Protein AF-A0A2V2RGH1-F1 (afdb_monomer)

Sequence (145 aa):
MYQTTIPRFCDSLSDQDFLEAFESATIPNGEFKHKDHIRVAYLYLKRDGFKEGTKRIIEGIQNFARSKNLPNLYHQTITLFWIQMVHQSISKRQVEPYEAFLECNPALQRKETIYEFYSPELLKSEEARTKWIKPDLRNYFSVIL

Radius of gyration: 15.52 Å; Cα contacts (8 Å, |Δi|>4): 135; chains: 1; bounding box: 41×41×35 Å

Solvent-accessible surface area (backbone atoms only — not comparable to full-atom values): 8614 Å² total; per-residue (Å²): 134,84,79,80,74,75,76,53,76,70,78,74,41,54,75,66,59,41,49,51,28,46,72,69,50,64,60,56,90,86,64,79,43,71,69,51,57,50,50,52,43,49,53,34,35,69,75,54,32,68,73,56,14,50,52,52,50,53,54,39,51,50,50,36,23,47,76,69,77,38,60,84,73,54,38,40,24,64,53,52,50,52,46,49,54,45,50,52,49,46,73,75,50,83,58,75,56,71,67,54,35,46,68,78,35,61,67,76,71,41,80,66,52,56,60,66,24,32,47,72,70,56,66,69,31,72,61,25,32,74,34,82,58,81,56,78,68,33,88,73,82,79,84,88,125

Secondary structure (DSSP, 8-state):
-----PPPGGGGS-HHHHHHHHHTT-SPTTT--HHHHHHHHHHHHHHHHHHHHHHHHHHHHHHHHHHTT-GGG--HHHHHHHHHHHHHHHHH----SHHHHHHH-GGGT-GGGGGGTS-HHHHTSHHHHHS----SSSPPP----

pLDDT: mean 90.75, std 12.47, range [42.31, 98.56]

Foldseek 3Di:
DDPPPDDQPLRPDDLVVNVVCLQVLVRDPPSCDLLSLLSLLLVLCVPPNLPRSLVCSLVSVCVNCVVVVRNLVAFAQLSVVSSVLSNVLCVVDPDDDPVRSCVVPVCSVDSCNVVCFADPVVSPDPCRRVHHDGTDNDHDPDDPD

Mean predicted aligned error: 4.81 Å

Structure (mmCIF, N/CA/C/O backbone):
data_AF-A0A2V2RGH1-F1
#
_entry.id   AF-A0A2V2RGH1-F1
#
loop_
_atom_site.group_PDB
_atom_site.id
_atom_site.type_symbol
_atom_site.label_atom_id
_atom_site.label_alt_id
_atom_site.label_comp_id
_atom_site.label_asym_id
_atom_site.label_entity_id
_atom_site.label_seq_id
_atom_site.pdbx_PDB_ins_code
_a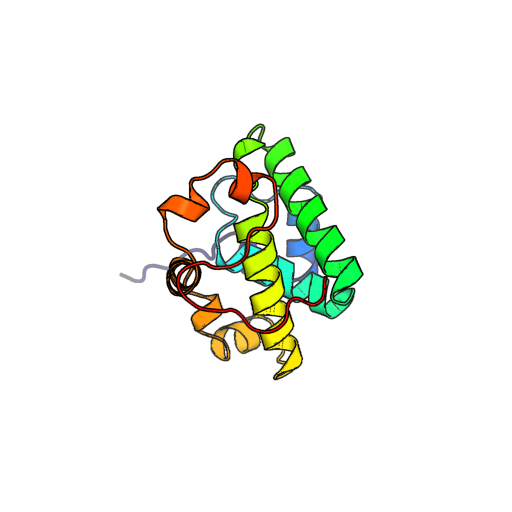tom_site.Cartn_x
_atom_site.Cartn_y
_atom_site.Cartn_z
_atom_site.occupancy
_atom_site.B_iso_or_equiv
_atom_site.auth_seq_id
_atom_site.auth_comp_id
_atom_site.auth_asym_id
_atom_site.auth_atom_id
_atom_site.pdbx_PDB_model_num
ATOM 1 N N . MET A 1 1 ? 21.251 27.124 -14.559 1.00 44.31 1 MET A N 1
ATOM 2 C CA . MET A 1 1 ? 21.759 26.377 -13.391 1.00 44.31 1 MET A CA 1
ATOM 3 C C . MET A 1 1 ? 20.961 25.082 -13.342 1.00 44.31 1 MET A C 1
ATOM 5 O O . MET A 1 1 ? 19.813 25.110 -12.924 1.00 44.31 1 MET A O 1
ATOM 9 N N . TYR A 1 2 ? 21.473 24.004 -13.940 1.00 44.22 2 TYR A N 1
ATOM 10 C CA . TYR A 1 2 ? 20.736 22.741 -14.026 1.00 44.22 2 TYR A CA 1
ATOM 11 C C . TYR A 1 2 ? 20.764 22.077 -12.648 1.00 44.22 2 TYR A C 1
ATOM 13 O O . TYR A 1 2 ? 21.823 21.662 -12.189 1.00 44.22 2 TYR A O 1
ATOM 21 N N . GLN A 1 3 ? 19.620 22.027 -11.966 1.00 46.88 3 GLN A N 1
ATOM 22 C CA . GLN A 1 3 ? 19.441 21.142 -10.820 1.00 46.88 3 GLN A CA 1
ATOM 23 C C . GLN A 1 3 ? 19.381 19.714 -11.363 1.00 46.88 3 GLN A C 1
ATOM 25 O O . GLN A 1 3 ? 18.327 19.246 -11.781 1.00 46.88 3 GLN A O 1
ATOM 30 N N . THR A 1 4 ? 20.515 19.022 -11.391 1.00 49.53 4 THR A N 1
ATOM 31 C CA . THR A 1 4 ? 20.530 17.563 -11.488 1.00 49.53 4 THR A CA 1
ATOM 32 C C . THR A 1 4 ? 19.936 17.029 -10.193 1.00 49.53 4 THR A C 1
ATOM 34 O O . THR A 1 4 ? 20.599 16.959 -9.161 1.00 49.53 4 THR A O 1
ATOM 37 N N . THR A 1 5 ? 18.639 16.732 -10.210 1.00 69.44 5 THR A N 1
ATOM 38 C CA . THR A 1 5 ? 17.976 16.068 -9.091 1.00 69.44 5 THR A CA 1
ATOM 39 C C . THR A 1 5 ? 18.550 14.659 -9.010 1.00 69.44 5 THR A C 1
ATOM 41 O O . THR A 1 5 ? 18.345 13.856 -9.917 1.00 69.44 5 THR A O 1
ATOM 44 N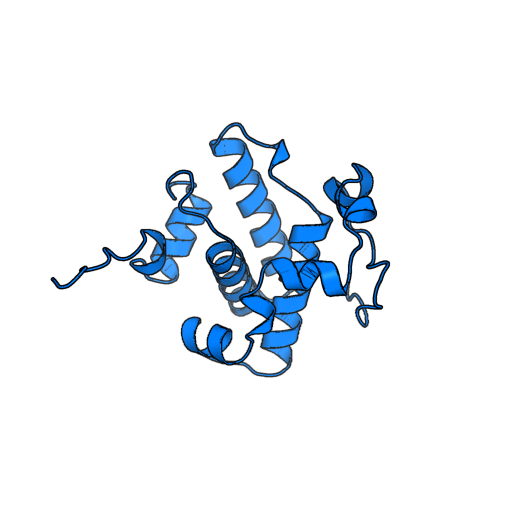 N . ILE A 1 6 ? 19.328 14.375 -7.964 1.00 75.06 6 ILE A N 1
ATOM 45 C CA . ILE A 1 6 ? 19.793 13.014 -7.688 1.00 75.06 6 ILE A CA 1
ATOM 46 C C . ILE A 1 6 ? 18.540 12.137 -7.544 1.00 75.06 6 ILE A C 1
ATOM 48 O O . ILE A 1 6 ? 17.650 12.504 -6.767 1.00 75.06 6 ILE A O 1
ATOM 52 N N . PRO A 1 7 ? 18.428 11.023 -8.293 1.00 80.19 7 PRO A N 1
ATOM 53 C CA . PRO A 1 7 ? 17.310 10.107 -8.143 1.00 80.19 7 PRO A CA 1
ATOM 54 C C . PRO A 1 7 ? 17.211 9.635 -6.694 1.00 80.19 7 PRO A C 1
ATOM 56 O O . PRO A 1 7 ? 18.210 9.296 -6.062 1.00 80.19 7 PRO A O 1
ATOM 59 N N . ARG A 1 8 ? 15.992 9.628 -6.161 1.00 90.25 8 ARG A N 1
ATOM 60 C CA . ARG A 1 8 ? 15.698 9.114 -4.822 1.00 90.25 8 ARG A CA 1
ATOM 61 C C . ARG A 1 8 ? 16.060 7.626 -4.747 1.00 90.25 8 ARG A C 1
ATOM 63 O O . ARG A 1 8 ? 15.881 6.915 -5.734 1.00 90.25 8 ARG A O 1
ATOM 70 N N . PHE A 1 9 ? 16.481 7.139 -3.578 1.00 91.19 9 PHE A N 1
ATOM 71 C CA . PHE A 1 9 ? 17.053 5.795 -3.409 1.00 91.19 9 PHE A CA 1
ATOM 72 C C . PHE A 1 9 ? 16.195 4.684 -4.028 1.00 91.19 9 PHE A C 1
ATOM 74 O O . PHE A 1 9 ? 16.695 3.851 -4.775 1.00 91.19 9 PHE A O 1
ATOM 81 N N . CYS A 1 10 ? 14.886 4.680 -3.766 1.00 93.06 10 CYS A N 1
ATOM 82 C CA . CYS A 1 10 ? 14.032 3.606 -4.279 1.00 93.06 10 CYS A CA 1
ATOM 83 C C . CYS A 1 10 ? 13.771 3.720 -5.792 1.00 93.06 10 CYS A C 1
ATOM 85 O O . CYS A 1 10 ? 13.466 2.710 -6.418 1.00 93.06 10 CYS A O 1
ATOM 87 N N . ASP A 1 11 ? 13.888 4.918 -6.381 1.00 92.06 11 ASP A N 1
ATOM 88 C CA . ASP A 1 11 ? 13.688 5.129 -7.824 1.00 92.06 11 ASP A CA 1
ATOM 89 C C . ASP A 1 11 ? 14.873 4.613 -8.655 1.00 92.06 11 ASP A C 1
ATOM 91 O O . ASP A 1 11 ? 14.714 4.356 -9.842 1.00 92.06 11 ASP A O 1
ATOM 95 N N . SER A 1 12 ? 16.056 4.447 -8.051 1.00 92.56 12 SER A N 1
ATOM 96 C CA . SER A 1 12 ? 17.237 3.908 -8.738 1.00 92.56 12 SER A CA 1
ATOM 97 C C . SER A 1 12 ? 17.339 2.380 -8.715 1.00 92.56 12 SER A C 1
ATOM 99 O O . SER A 1 12 ? 18.249 1.831 -9.330 1.00 92.56 12 SER A O 1
ATOM 101 N N . LEU A 1 13 ? 16.459 1.692 -7.983 1.00 95.12 13 LEU A N 1
ATOM 102 C CA . LEU A 1 13 ? 16.493 0.236 -7.823 1.00 95.12 13 LEU A CA 1
ATOM 103 C C . LEU A 1 13 ? 15.609 -0.466 -8.856 1.00 95.12 13 LEU A C 1
ATOM 105 O O . LEU A 1 13 ? 14.492 -0.015 -9.132 1.00 95.12 13 LEU A O 1
ATOM 109 N N . SER A 1 14 ? 16.067 -1.623 -9.348 1.00 96.25 14 SER A N 1
ATOM 110 C CA . SER A 1 14 ? 15.201 -2.558 -10.073 1.00 96.25 14 SER A CA 1
ATOM 111 C C . SER A 1 14 ? 14.056 -3.041 -9.173 1.00 96.25 14 SER A C 1
ATOM 113 O O . SER A 1 14 ? 14.112 -2.893 -7.952 1.00 96.25 14 SER A O 1
ATOM 115 N N . ASP A 1 15 ? 12.998 -3.616 -9.749 1.00 96.38 15 ASP A N 1
ATOM 116 C CA . ASP A 1 15 ? 11.880 -4.142 -8.948 1.00 96.38 15 ASP A CA 1
ATOM 117 C C . ASP A 1 15 ? 12.330 -5.229 -7.965 1.00 96.38 15 ASP A C 1
ATOM 119 O O . ASP A 1 15 ? 11.842 -5.274 -6.835 1.00 96.38 15 ASP A O 1
ATOM 123 N N . GLN A 1 16 ? 13.292 -6.060 -8.372 1.00 95.81 16 GLN A N 1
ATOM 124 C CA . GLN A 1 16 ? 13.852 -7.107 -7.525 1.00 95.81 16 GLN A CA 1
ATOM 125 C C . GLN A 1 16 ? 14.675 -6.506 -6.378 1.00 95.81 16 GLN A C 1
ATOM 127 O O . GLN A 1 16 ? 14.380 -6.786 -5.218 1.00 95.81 16 GLN A O 1
ATOM 132 N N . ASP A 1 17 ? 15.626 -5.615 -6.681 1.00 97.19 17 ASP A N 1
ATOM 133 C CA . ASP A 1 17 ? 16.466 -4.979 -5.654 1.00 97.19 17 ASP A CA 1
ATOM 134 C C . ASP A 1 17 ? 15.628 -4.132 -4.686 1.00 97.19 17 ASP A C 1
ATOM 136 O O . ASP A 1 17 ? 15.912 -4.049 -3.492 1.00 97.19 17 ASP A O 1
ATOM 140 N N . PHE A 1 18 ? 14.565 -3.499 -5.188 1.00 97.31 18 PHE A N 1
ATOM 141 C CA . PHE A 1 18 ? 13.632 -2.733 -4.372 1.00 97.31 18 PHE A CA 1
ATOM 142 C C . PHE A 1 18 ? 12.860 -3.625 -3.390 1.00 97.31 18 PHE A C 1
ATOM 144 O O . PHE A 1 18 ? 12.751 -3.270 -2.213 1.00 97.31 18 PHE A O 1
ATOM 151 N N . LEU A 1 19 ? 12.344 -4.777 -3.840 1.00 96.56 19 LEU A N 1
ATOM 152 C CA . LEU A 1 19 ? 11.685 -5.734 -2.947 1.00 96.56 19 LEU A CA 1
ATOM 153 C C . LEU A 1 19 ? 12.663 -6.323 -1.932 1.00 96.56 19 LEU A C 1
ATOM 155 O O . LEU A 1 19 ? 12.326 -6.388 -0.755 1.00 96.56 19 LEU A O 1
ATOM 159 N N . GLU A 1 20 ? 13.879 -6.674 -2.344 1.00 95.94 20 GLU A N 1
ATOM 160 C CA . GLU A 1 20 ? 14.916 -7.157 -1.427 1.00 95.94 20 GLU A CA 1
ATOM 161 C C . GLU A 1 20 ? 15.273 -6.101 -0.373 1.00 95.94 20 GLU A C 1
ATOM 163 O O . GLU A 1 20 ? 15.369 -6.409 0.819 1.00 95.94 20 GLU A O 1
ATOM 168 N N . ALA A 1 21 ? 15.402 -4.832 -0.771 1.00 95.81 21 ALA A N 1
ATOM 169 C CA . ALA A 1 21 ? 15.652 -3.731 0.155 1.00 95.81 21 ALA A CA 1
ATOM 170 C C . ALA A 1 21 ? 14.488 -3.514 1.141 1.00 95.81 21 ALA A C 1
ATOM 172 O O . ALA A 1 21 ? 14.704 -3.193 2.315 1.00 95.81 21 ALA A O 1
ATOM 173 N N . PHE A 1 22 ? 13.248 -3.696 0.682 1.00 95.38 22 PHE A N 1
ATOM 174 C CA . PHE A 1 22 ? 12.053 -3.638 1.522 1.00 95.38 22 PHE A CA 1
ATOM 175 C C . PHE A 1 22 ? 11.995 -4.809 2.515 1.00 95.38 22 PHE A C 1
ATOM 177 O O . PHE A 1 22 ? 11.845 -4.579 3.716 1.00 95.38 22 PHE A O 1
ATOM 184 N N . GLU A 1 23 ? 12.178 -6.043 2.040 1.00 93.38 23 GLU A N 1
ATOM 185 C CA . GLU A 1 23 ? 12.131 -7.276 2.840 1.00 93.38 23 GLU A CA 1
ATOM 186 C C . GLU A 1 23 ? 13.248 -7.324 3.894 1.00 93.38 23 GLU A C 1
ATOM 188 O O . GLU A 1 23 ? 13.011 -7.720 5.036 1.00 93.38 23 GLU A O 1
ATOM 193 N N . SER A 1 24 ? 14.447 -6.847 3.544 1.00 93.25 24 SER A N 1
ATOM 194 C CA . SER A 1 24 ? 15.589 -6.705 4.463 1.00 93.25 24 SER A CA 1
ATOM 195 C C . SER A 1 24 ? 15.526 -5.450 5.346 1.00 93.25 24 SER A C 1
ATOM 197 O O . SER A 1 24 ? 16.394 -5.237 6.193 1.00 93.25 24 SER A O 1
ATOM 199 N N . ALA A 1 25 ? 14.509 -4.604 5.158 1.00 91.69 25 ALA A N 1
ATOM 200 C CA . ALA A 1 25 ? 14.323 -3.320 5.827 1.00 91.69 25 ALA A CA 1
ATOM 201 C C . ALA A 1 25 ? 15.525 -2.351 5.750 1.00 91.69 25 ALA A C 1
ATOM 203 O O . ALA A 1 25 ? 15.752 -1.525 6.648 1.00 91.69 25 ALA A O 1
ATOM 204 N N . THR A 1 26 ? 16.264 -2.419 4.642 1.00 92.94 26 THR A N 1
ATOM 205 C CA . THR A 1 26 ? 17.456 -1.606 4.361 1.00 92.94 26 THR A CA 1
ATOM 206 C C . THR A 1 26 ? 17.142 -0.289 3.652 1.00 92.94 26 THR A C 1
ATOM 208 O O . THR A 1 26 ? 18.013 0.577 3.587 1.00 92.94 26 THR A O 1
ATOM 211 N N . ILE A 1 27 ? 15.895 -0.066 3.209 1.00 93.31 27 ILE A N 1
ATOM 212 C CA . ILE A 1 27 ? 15.466 1.250 2.705 1.00 93.31 27 ILE A CA 1
ATOM 213 C C . ILE A 1 27 ? 15.722 2.322 3.791 1.00 93.31 27 ILE A C 1
ATOM 215 O O . ILE A 1 27 ? 15.294 2.143 4.947 1.00 93.31 27 ILE A O 1
ATOM 219 N N . PRO A 1 28 ? 16.413 3.435 3.465 1.00 90.25 28 PRO A N 1
ATOM 220 C CA . PRO A 1 28 ? 16.719 4.477 4.439 1.00 90.25 28 PRO A CA 1
ATOM 221 C C . PRO A 1 28 ? 15.468 5.131 5.038 1.00 90.25 28 PRO A C 1
ATOM 223 O O . PRO A 1 28 ? 14.398 5.202 4.426 1.00 90.25 28 PRO A O 1
ATOM 226 N N . ASN A 1 29 ? 15.604 5.650 6.260 1.00 83.88 29 ASN A N 1
ATOM 227 C CA . ASN A 1 29 ? 14.511 6.356 6.923 1.00 83.88 29 ASN A CA 1
ATOM 228 C C . ASN A 1 29 ? 14.091 7.580 6.112 1.00 83.88 29 ASN A C 1
ATOM 230 O O . ASN A 1 29 ? 14.920 8.371 5.677 1.00 83.88 29 ASN A O 1
ATOM 234 N N . GLY A 1 30 ? 12.784 7.743 5.929 1.00 85.19 30 GLY A N 1
ATOM 235 C CA . GLY A 1 30 ? 12.241 8.836 5.135 1.00 85.19 30 GLY A CA 1
ATOM 236 C C . GLY A 1 30 ? 12.296 8.607 3.624 1.00 85.19 30 GLY A C 1
ATOM 237 O O . GLY A 1 30 ? 11.608 9.346 2.930 1.00 85.19 30 GLY A O 1
ATOM 238 N N . GLU A 1 31 ? 12.986 7.589 3.107 1.00 89.88 31 GLU A N 1
ATOM 239 C CA . GLU A 1 31 ? 12.987 7.285 1.668 1.00 89.88 31 GLU A CA 1
ATOM 240 C C . GLU A 1 31 ? 11.749 6.490 1.239 1.00 89.88 31 GLU A C 1
ATOM 242 O O . GLU A 1 31 ? 11.288 6.663 0.115 1.00 89.88 31 GLU A O 1
ATOM 247 N N . PHE A 1 32 ? 11.168 5.681 2.133 1.00 92.06 32 PHE A N 1
ATOM 248 C CA . PHE A 1 32 ? 9.964 4.890 1.861 1.00 92.06 32 PHE A CA 1
ATOM 249 C C . PHE A 1 32 ? 8.701 5.769 1.920 1.00 92.06 32 PHE A C 1
ATOM 251 O O . PHE A 1 32 ? 8.154 6.051 2.990 1.00 92.06 32 PHE A O 1
ATOM 258 N N . LYS A 1 33 ? 8.265 6.274 0.762 1.00 92.50 33 LYS A N 1
ATOM 259 C CA . LYS A 1 33 ? 7.138 7.204 0.590 1.00 92.50 33 LYS A CA 1
ATOM 260 C C . LYS A 1 33 ? 5.920 6.504 -0.014 1.00 92.50 33 LYS A C 1
ATOM 262 O O . LYS A 1 33 ? 5.960 5.332 -0.365 1.00 92.50 33 LYS A O 1
ATOM 267 N N . HIS A 1 34 ? 4.819 7.243 -0.165 1.00 95.25 34 HIS A N 1
ATOM 268 C CA . HIS A 1 34 ? 3.545 6.747 -0.711 1.00 95.25 34 HIS A CA 1
ATOM 269 C C . HIS A 1 34 ? 3.709 5.903 -1.984 1.00 95.25 34 HIS A C 1
ATOM 271 O O . HIS A 1 34 ? 3.282 4.753 -2.013 1.00 95.25 34 HIS A O 1
ATOM 277 N N . LYS A 1 35 ? 4.411 6.422 -3.001 1.00 95.25 35 LYS A N 1
ATOM 278 C CA . LYS A 1 35 ? 4.627 5.688 -4.258 1.00 95.25 35 LYS A CA 1
ATOM 279 C C . LYS A 1 35 ? 5.379 4.365 -4.085 1.00 95.25 35 LYS A C 1
ATOM 281 O O . LYS A 1 35 ? 5.158 3.449 -4.862 1.00 95.25 35 LYS A O 1
ATOM 286 N N . ASP A 1 36 ? 6.220 4.230 -3.065 1.00 96.19 36 ASP A N 1
ATOM 287 C CA . ASP A 1 36 ? 6.926 2.977 -2.780 1.00 96.19 36 ASP A CA 1
ATOM 288 C C . ASP A 1 36 ? 5.993 1.935 -2.172 1.00 96.19 36 ASP A C 1
ATOM 290 O O . ASP A 1 36 ? 6.087 0.760 -2.505 1.00 96.19 36 ASP A O 1
ATOM 294 N N . HIS A 1 37 ? 5.038 2.368 -1.345 1.00 96.62 37 HIS A N 1
ATOM 295 C CA . HIS A 1 37 ? 3.998 1.481 -0.824 1.00 96.62 37 HIS A CA 1
ATOM 296 C C . HIS A 1 37 ? 3.120 0.955 -1.969 1.00 96.62 37 HIS A C 1
ATOM 298 O O . HIS A 1 37 ? 2.778 -0.226 -1.991 1.00 96.62 37 HIS A O 1
ATOM 304 N N . ILE A 1 38 ? 2.798 1.809 -2.950 1.00 98.12 38 ILE A N 1
ATOM 305 C CA . ILE A 1 38 ? 2.063 1.403 -4.157 1.00 98.12 38 ILE A CA 1
ATOM 306 C C . ILE A 1 38 ? 2.892 0.440 -5.015 1.00 98.12 38 ILE A C 1
ATOM 308 O O . ILE A 1 38 ? 2.347 -0.565 -5.465 1.00 98.12 38 ILE A O 1
ATOM 312 N N . ARG A 1 39 ? 4.198 0.692 -5.194 1.00 98.00 39 ARG A N 1
ATOM 313 C CA . ARG A 1 39 ? 5.108 -0.216 -5.915 1.00 98.00 39 ARG A CA 1
ATOM 314 C C . ARG A 1 39 ? 5.174 -1.589 -5.250 1.00 98.00 39 ARG A C 1
ATOM 316 O O . ARG A 1 39 ? 4.971 -2.591 -5.925 1.00 98.00 39 ARG A O 1
ATOM 323 N N . VAL A 1 40 ? 5.362 -1.638 -3.928 1.00 98.06 40 VAL A N 1
ATOM 324 C CA . VAL A 1 40 ? 5.319 -2.879 -3.131 1.00 98.06 40 VAL A CA 1
ATOM 325 C C . VAL A 1 40 ? 4.008 -3.628 -3.373 1.00 98.06 40 VAL A C 1
ATOM 327 O O . VAL A 1 40 ? 4.025 -4.812 -3.707 1.00 98.06 40 VAL A O 1
ATOM 330 N N . ALA A 1 41 ? 2.871 -2.936 -3.257 1.00 98.31 41 ALA A N 1
ATOM 331 C CA . ALA A 1 41 ? 1.569 -3.555 -3.466 1.00 98.31 41 ALA A CA 1
ATOM 332 C C . ALA A 1 41 ? 1.408 -4.095 -4.894 1.00 98.31 41 ALA A C 1
ATOM 334 O O . ALA A 1 41 ? 0.982 -5.232 -5.065 1.00 98.31 41 ALA A O 1
ATOM 335 N N . TYR A 1 42 ? 1.787 -3.318 -5.910 1.00 98.56 42 TYR A N 1
ATOM 336 C CA . TYR A 1 42 ? 1.720 -3.735 -7.310 1.00 98.56 42 TYR A CA 1
ATOM 337 C C . TYR A 1 42 ? 2.542 -5.005 -7.558 1.00 98.56 42 TYR A C 1
ATOM 339 O O . TYR A 1 42 ? 2.019 -5.966 -8.123 1.00 98.56 42 TYR A O 1
ATOM 347 N N . LEU A 1 43 ? 3.791 -5.039 -7.085 1.00 98.19 43 LEU A N 1
ATOM 348 C CA . LEU A 1 43 ? 4.700 -6.159 -7.321 1.00 98.19 43 LEU A CA 1
ATOM 349 C C . LEU A 1 43 ? 4.227 -7.448 -6.639 1.00 98.19 43 LEU A C 1
ATOM 351 O O . LEU A 1 43 ? 4.132 -8.482 -7.302 1.00 98.19 43 LEU A O 1
ATOM 355 N N . TYR A 1 44 ? 3.862 -7.395 -5.354 1.00 98.50 44 TYR A N 1
ATOM 356 C CA . TYR A 1 44 ? 3.360 -8.579 -4.647 1.00 98.50 44 TYR A CA 1
ATOM 357 C C . TYR A 1 44 ? 2.016 -9.061 -5.196 1.00 98.50 44 TYR A C 1
ATOM 359 O O . TYR A 1 44 ? 1.826 -10.260 -5.370 1.00 98.50 44 TYR A O 1
ATOM 367 N N . LEU A 1 45 ? 1.078 -8.158 -5.502 1.00 98.00 45 LEU A N 1
ATOM 368 C CA . LEU A 1 45 ? -0.238 -8.557 -6.015 1.00 98.00 45 LEU A CA 1
ATOM 369 C C . LEU A 1 45 ? -0.154 -9.157 -7.418 1.00 98.00 45 LEU A C 1
ATOM 371 O O . LEU A 1 45 ? -0.892 -10.092 -7.723 1.00 98.00 45 LEU A O 1
ATOM 375 N N . LYS A 1 46 ? 0.744 -8.645 -8.263 1.00 96.69 46 LYS A N 1
ATOM 376 C CA . LYS A 1 46 ? 0.987 -9.190 -9.599 1.00 96.69 46 LYS A CA 1
ATOM 377 C C . LYS A 1 46 ? 1.681 -10.554 -9.541 1.00 96.69 46 LYS A C 1
ATOM 379 O O . LYS A 1 46 ? 1.298 -11.450 -10.285 1.00 96.69 46 LYS A O 1
ATOM 384 N N . ARG A 1 47 ? 2.689 -10.709 -8.675 1.00 96.31 47 ARG A N 1
ATOM 385 C CA . ARG A 1 47 ? 3.488 -11.940 -8.563 1.00 96.31 47 ARG A CA 1
ATOM 386 C C . ARG A 1 47 ? 2.744 -13.063 -7.839 1.00 96.31 47 ARG A C 1
ATOM 388 O O . ARG A 1 47 ? 2.749 -14.195 -8.308 1.00 96.31 47 ARG A O 1
ATOM 395 N N . ASP A 1 48 ? 2.098 -12.742 -6.720 1.00 97.44 48 ASP A N 1
ATOM 396 C CA . ASP A 1 48 ? 1.586 -13.733 -5.764 1.00 97.44 48 ASP A CA 1
ATOM 397 C C . ASP A 1 48 ? 0.044 -13.795 -5.737 1.00 97.44 48 ASP A C 1
ATOM 399 O O . ASP A 1 48 ? -0.552 -14.619 -5.039 1.00 97.44 48 ASP A O 1
ATOM 403 N N . GLY A 1 49 ? -0.631 -12.926 -6.496 1.00 96.44 49 GLY A N 1
ATOM 404 C CA . GLY A 1 49 ? -2.085 -12.793 -6.480 1.00 96.44 49 GLY A CA 1
ATOM 405 C C . GLY A 1 49 ? -2.610 -12.106 -5.215 1.00 96.44 49 GLY A C 1
ATOM 406 O O . GLY A 1 49 ? -1.870 -11.760 -4.295 1.00 96.44 49 GLY A O 1
ATOM 407 N N . PHE A 1 50 ? -3.928 -11.893 -5.152 1.00 95.88 50 PHE A N 1
ATOM 408 C CA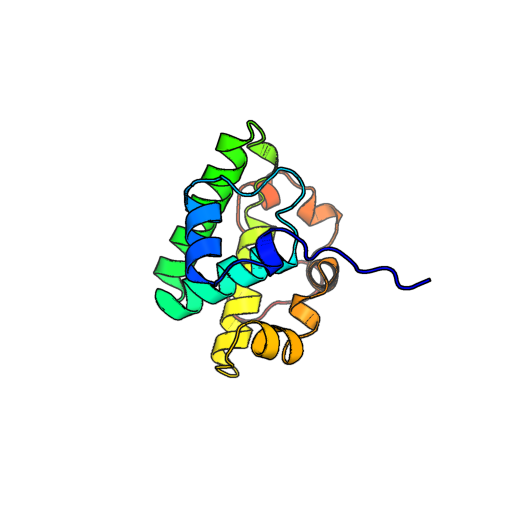 . PHE A 1 50 ? -4.528 -11.058 -4.106 1.00 95.88 50 PHE A CA 1
ATOM 409 C C . PHE A 1 50 ? -4.310 -11.594 -2.687 1.00 95.88 50 PHE A C 1
ATOM 411 O O . PHE A 1 50 ? -3.872 -10.852 -1.810 1.00 95.88 50 PHE A O 1
ATOM 418 N N . LYS A 1 51 ? -4.601 -12.878 -2.452 1.00 96.25 51 LYS A N 1
ATOM 419 C CA . LYS A 1 51 ? -4.576 -13.466 -1.105 1.00 96.25 51 LYS A CA 1
ATOM 420 C C . LYS A 1 51 ? -3.163 -13.505 -0.518 1.00 96.25 51 LYS A C 1
ATOM 422 O O . LYS A 1 51 ? -2.939 -12.984 0.572 1.00 96.25 51 LYS A O 1
ATOM 427 N N . GLU A 1 52 ? -2.222 -14.110 -1.237 1.00 98.00 52 GLU A N 1
ATOM 428 C CA . GLU A 1 52 ? -0.840 -14.249 -0.766 1.00 98.00 52 GLU A CA 1
ATOM 429 C C . GLU A 1 52 ? -0.086 -12.915 -0.838 1.00 98.00 52 GLU A C 1
ATOM 431 O O . GLU A 1 52 ? 0.617 -12.558 0.106 1.00 98.00 52 GLU A O 1
ATOM 436 N N . GLY A 1 53 ? -0.313 -12.116 -1.887 1.00 97.88 53 GLY A N 1
ATOM 437 C CA . GLY A 1 53 ? 0.259 -10.776 -1.997 1.00 97.88 53 GLY A CA 1
ATOM 438 C C . GLY A 1 53 ? -0.161 -9.869 -0.839 1.00 97.88 53 GLY A C 1
ATOM 439 O O . GLY A 1 53 ? 0.689 -9.233 -0.223 1.00 97.88 53 GLY A O 1
ATOM 440 N N . THR A 1 54 ? -1.444 -9.869 -0.453 1.00 97.88 54 THR A N 1
ATOM 441 C CA . THR A 1 54 ? -1.930 -9.096 0.709 1.00 97.88 54 THR A CA 1
ATOM 442 C C . THR A 1 54 ? -1.208 -9.485 1.994 1.00 97.88 54 THR A C 1
ATOM 444 O O . THR A 1 54 ? -0.769 -8.608 2.741 1.00 97.88 54 THR A O 1
ATOM 447 N N . LYS A 1 55 ? -1.053 -10.791 2.245 1.00 97.31 55 LYS A N 1
ATOM 448 C CA . LYS A 1 55 ? -0.339 -11.300 3.420 1.00 97.31 55 LYS A CA 1
ATOM 449 C C . LYS A 1 55 ? 1.102 -10.783 3.451 1.00 97.31 55 LYS A C 1
ATOM 451 O O . LYS A 1 55 ? 1.513 -10.197 4.449 1.00 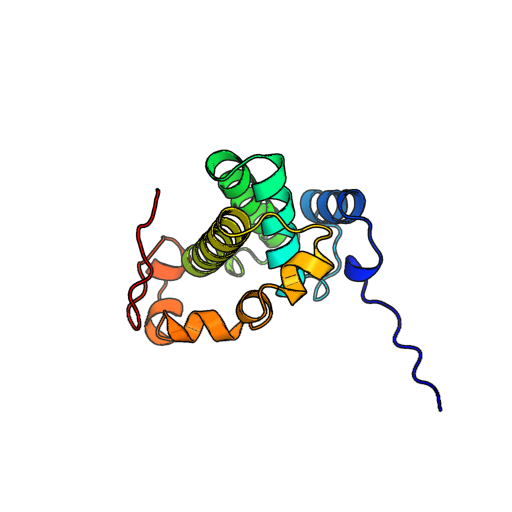97.31 55 LYS A O 1
ATOM 456 N N . ARG A 1 56 ? 1.828 -10.915 2.338 1.00 97.44 56 ARG A N 1
ATOM 457 C CA . ARG A 1 56 ? 3.229 -10.479 2.215 1.00 97.44 56 ARG A CA 1
ATOM 458 C C . ARG A 1 56 ? 3.405 -8.977 2.391 1.00 97.44 56 ARG A C 1
ATOM 460 O O . ARG A 1 56 ? 4.329 -8.551 3.077 1.00 97.44 56 ARG A O 1
ATOM 467 N N . ILE A 1 57 ? 2.495 -8.174 1.839 1.00 97.44 57 ILE A N 1
ATOM 468 C CA . ILE A 1 57 ? 2.516 -6.714 2.004 1.00 97.44 57 ILE A CA 1
ATOM 469 C C . ILE A 1 57 ? 2.341 -6.342 3.481 1.00 97.44 57 ILE A C 1
ATOM 471 O O . ILE A 1 57 ? 3.101 -5.529 4.003 1.00 97.44 57 ILE A O 1
ATOM 475 N N . ILE A 1 58 ? 1.358 -6.935 4.169 1.00 96.25 58 ILE A N 1
ATOM 476 C CA . ILE A 1 58 ? 1.102 -6.654 5.589 1.00 96.25 58 ILE A CA 1
ATOM 477 C C . ILE A 1 58 ? 2.307 -7.049 6.444 1.00 96.25 58 ILE A C 1
ATOM 479 O O . ILE A 1 58 ? 2.802 -6.221 7.210 1.00 96.25 58 ILE A O 1
ATOM 483 N N . GLU A 1 59 ? 2.801 -8.278 6.285 1.00 94.94 59 GLU A N 1
ATOM 484 C CA . GLU A 1 59 ? 3.955 -8.788 7.031 1.00 94.94 59 GLU A CA 1
ATOM 485 C C . GLU A 1 59 ? 5.205 -7.935 6.775 1.00 94.94 59 GLU A C 1
ATOM 487 O O . GLU A 1 59 ? 5.891 -7.542 7.719 1.00 94.94 59 GLU A O 1
ATOM 492 N N . GLY A 1 60 ? 5.464 -7.571 5.517 1.00 94.31 60 GLY A N 1
ATOM 493 C CA . GLY A 1 60 ? 6.585 -6.718 5.132 1.00 94.31 60 GLY A CA 1
ATOM 494 C C . GLY A 1 60 ? 6.517 -5.327 5.763 1.00 94.31 60 GLY A C 1
ATOM 495 O O . GLY A 1 60 ? 7.493 -4.880 6.364 1.00 94.31 60 GLY A O 1
ATOM 496 N N . ILE A 1 61 ? 5.361 -4.651 5.714 1.00 94.19 61 ILE A N 1
ATOM 497 C CA . ILE A 1 61 ? 5.210 -3.311 6.310 1.00 94.19 61 ILE A CA 1
ATOM 498 C C . ILE A 1 61 ? 5.356 -3.384 7.835 1.00 94.19 61 ILE A C 1
ATOM 500 O O . ILE A 1 61 ? 6.006 -2.526 8.434 1.00 94.19 61 ILE A O 1
ATOM 504 N N . GLN A 1 62 ? 4.795 -4.410 8.480 1.00 92.69 62 GLN A N 1
ATOM 505 C CA . GLN A 1 62 ? 4.952 -4.610 9.922 1.00 92.69 62 GLN A CA 1
ATOM 506 C C . GLN A 1 62 ? 6.411 -4.889 10.305 1.00 92.69 62 GLN A C 1
ATOM 508 O O . GLN A 1 62 ? 6.902 -4.342 11.294 1.00 92.69 62 GLN A O 1
ATOM 513 N N . ASN A 1 63 ? 7.131 -5.701 9.527 1.00 91.75 63 ASN A N 1
ATOM 514 C CA . ASN A 1 63 ? 8.562 -5.950 9.724 1.00 91.75 63 ASN A CA 1
ATOM 515 C C . ASN A 1 63 ? 9.379 -4.668 9.560 1.00 91.75 63 ASN A C 1
ATOM 517 O O . ASN A 1 63 ? 10.214 -4.364 10.412 1.00 91.75 63 ASN A O 1
ATOM 521 N N . PHE A 1 64 ? 9.088 -3.886 8.521 1.00 89.81 64 PHE A N 1
ATOM 522 C CA . PHE A 1 64 ? 9.732 -2.604 8.272 1.00 89.81 64 PHE A CA 1
ATOM 523 C C . PHE A 1 64 ? 9.490 -1.612 9.419 1.00 89.81 64 PHE A C 1
ATOM 525 O O . PHE A 1 64 ? 10.424 -0.996 9.921 1.00 89.81 64 PHE A O 1
ATOM 532 N N . ALA A 1 65 ? 8.254 -1.491 9.912 1.00 88.50 65 ALA A N 1
ATOM 533 C CA . ALA A 1 65 ? 7.931 -0.625 11.048 1.00 88.50 65 ALA A CA 1
ATOM 534 C C . ALA A 1 65 ? 8.655 -1.058 12.339 1.00 88.50 65 ALA A C 1
ATOM 536 O O . ALA A 1 65 ? 9.164 -0.216 13.086 1.00 88.50 65 ALA A O 1
ATOM 537 N N . ARG A 1 66 ? 8.748 -2.373 12.588 1.00 89.69 66 ARG A N 1
ATOM 538 C CA . ARG A 1 66 ? 9.476 -2.935 13.738 1.00 89.69 66 ARG A CA 1
ATOM 539 C C . ARG A 1 66 ? 10.979 -2.688 13.657 1.00 89.69 66 ARG A C 1
ATOM 541 O O . ARG A 1 66 ? 11.558 -2.277 14.657 1.00 89.69 66 ARG A O 1
ATOM 548 N N . SER A 1 67 ? 11.605 -2.879 12.495 1.00 87.38 67 SER A N 1
ATOM 549 C CA . SER A 1 67 ? 13.055 -2.678 12.336 1.00 87.38 67 SER A CA 1
ATOM 550 C C . SER A 1 67 ? 13.484 -1.225 12.559 1.00 87.38 67 SER A C 1
ATOM 552 O O . SER A 1 67 ? 14.619 -0.967 12.954 1.00 87.38 67 SER A O 1
ATOM 554 N N . LYS A 1 68 ? 12.570 -0.266 12.359 1.00 81.69 68 LYS A N 1
ATOM 555 C CA . LYS A 1 68 ? 12.799 1.153 12.659 1.00 81.69 68 LYS A CA 1
ATOM 556 C C . LYS A 1 68 ? 12.417 1.556 14.092 1.00 81.69 68 LYS A C 1
ATOM 558 O O . LYS A 1 68 ? 12.473 2.741 14.398 1.00 81.69 68 LYS A O 1
ATOM 563 N N . ASN A 1 69 ? 12.039 0.612 14.964 1.00 83.44 69 ASN A N 1
ATOM 564 C CA . ASN A 1 69 ? 11.514 0.861 16.317 1.00 83.44 69 ASN A CA 1
ATOM 565 C C . ASN A 1 69 ? 10.276 1.781 16.346 1.00 83.44 69 ASN A C 1
ATOM 567 O O . ASN A 1 69 ? 10.058 2.524 17.301 1.00 83.44 69 ASN A O 1
ATOM 571 N N . LEU A 1 70 ? 9.452 1.735 15.295 1.00 81.50 70 LEU A N 1
ATOM 572 C CA . LEU A 1 70 ? 8.273 2.587 15.126 1.00 81.50 70 LEU A CA 1
ATOM 573 C C . LEU A 1 70 ? 7.027 1.749 14.770 1.00 81.50 70 LEU A C 1
ATOM 575 O O . LEU A 1 70 ? 6.413 1.971 13.724 1.00 81.50 70 LEU A O 1
ATOM 579 N N . PRO A 1 71 ? 6.610 0.789 15.623 1.00 74.12 71 PRO A N 1
ATOM 580 C CA . PRO A 1 71 ? 5.492 -0.114 15.322 1.00 74.12 71 PRO A CA 1
ATOM 581 C C . PRO A 1 71 ? 4.162 0.626 15.102 1.00 74.12 71 PRO A C 1
ATOM 583 O O . PRO A 1 71 ? 3.330 0.181 14.315 1.00 74.12 71 PRO A O 1
ATOM 586 N N . ASN A 1 72 ? 3.997 1.799 15.720 1.00 77.38 72 ASN A N 1
ATOM 587 C CA . ASN A 1 72 ? 2.800 2.638 15.597 1.00 77.38 72 ASN A CA 1
ATOM 588 C C . ASN A 1 72 ? 2.630 3.279 14.206 1.00 77.38 72 ASN A C 1
ATOM 590 O O . ASN A 1 72 ? 1.600 3.901 13.943 1.00 77.38 72 ASN A O 1
ATOM 594 N N . LEU A 1 73 ? 3.617 3.144 13.310 1.00 83.06 73 LEU A N 1
ATOM 595 C CA . LEU A 1 73 ? 3.489 3.592 11.922 1.00 83.06 73 LEU A CA 1
ATOM 596 C C . LEU A 1 73 ? 2.597 2.675 11.083 1.00 83.06 73 LEU A C 1
ATOM 598 O O . LEU A 1 73 ? 2.086 3.117 10.054 1.00 83.06 73 LEU A O 1
ATOM 602 N N . TYR A 1 74 ? 2.384 1.426 11.507 1.00 92.25 74 TYR A N 1
ATOM 603 C CA . TYR A 1 74 ? 1.459 0.535 10.819 1.00 92.25 74 TYR A CA 1
ATOM 604 C C . TYR A 1 74 ? 0.005 0.975 11.039 1.00 92.25 74 TYR A C 1
ATOM 606 O O . TYR A 1 74 ? -0.395 1.351 12.143 1.00 92.25 74 TYR A O 1
ATOM 614 N N . HIS A 1 75 ? -0.797 0.920 9.974 1.00 96.31 75 HIS A N 1
ATOM 615 C CA . HIS A 1 75 ? -2.213 1.263 10.019 1.00 96.31 75 HIS A CA 1
ATOM 616 C C . HIS A 1 75 ? -3.023 0.327 9.120 1.00 96.31 75 HIS A C 1
ATOM 618 O O . HIS A 1 75 ? -3.058 0.490 7.900 1.00 96.31 75 HIS A O 1
ATOM 624 N N . GLN A 1 76 ? -3.746 -0.605 9.742 1.00 96.38 76 GLN A N 1
ATOM 625 C CA . GLN A 1 76 ? -4.458 -1.696 9.077 1.00 96.38 76 GLN A CA 1
ATOM 626 C C . GLN A 1 76 ? -5.426 -1.203 7.992 1.00 96.38 76 GLN A C 1
ATOM 628 O O . GLN A 1 76 ? -5.337 -1.652 6.848 1.00 96.38 76 GLN A O 1
ATOM 633 N N . THR A 1 77 ? -6.328 -0.267 8.321 1.00 97.12 77 THR A N 1
ATOM 634 C CA . THR A 1 77 ? -7.315 0.235 7.347 1.00 97.12 77 THR A CA 1
ATOM 635 C C . THR A 1 77 ? -6.654 0.917 6.149 1.00 97.12 77 THR A C 1
ATOM 637 O O . THR A 1 77 ? -6.975 0.584 5.012 1.00 97.12 77 THR A O 1
ATOM 640 N N . ILE A 1 78 ? -5.681 1.808 6.370 1.00 97.31 78 ILE A N 1
ATOM 641 C CA . ILE A 1 78 ? -4.982 2.506 5.281 1.00 97.31 78 ILE A CA 1
ATOM 642 C C . ILE A 1 78 ? -4.244 1.509 4.381 1.00 97.31 78 ILE A C 1
ATOM 644 O O . ILE A 1 78 ? -4.371 1.580 3.159 1.00 97.31 78 ILE A O 1
ATOM 648 N N . THR A 1 79 ? -3.506 0.557 4.961 1.00 97.44 79 THR A N 1
ATOM 649 C CA . THR A 1 79 ? -2.787 -0.466 4.189 1.00 97.44 79 THR A CA 1
ATOM 650 C C . THR A 1 79 ? -3.743 -1.282 3.320 1.00 97.44 79 THR A C 1
ATOM 652 O O . THR A 1 79 ? -3.527 -1.400 2.116 1.00 97.44 79 THR A O 1
ATOM 655 N N . LEU A 1 80 ? -4.826 -1.805 3.900 1.00 97.25 80 LEU A N 1
ATOM 656 C CA . LEU A 1 80 ? -5.795 -2.618 3.164 1.00 97.25 80 LEU A CA 1
ATOM 657 C C . LEU A 1 80 ? -6.556 -1.827 2.095 1.00 97.25 80 LEU A C 1
ATOM 659 O O . LEU A 1 80 ? -6.853 -2.386 1.040 1.00 97.25 80 LEU A O 1
ATOM 663 N N . PHE A 1 81 ? -6.841 -0.545 2.332 1.00 96.88 81 PHE A N 1
ATOM 664 C CA . PHE A 1 81 ? -7.466 0.326 1.337 1.00 96.88 81 PHE A CA 1
ATOM 665 C C . PHE A 1 81 ? -6.597 0.426 0.079 1.00 96.88 81 PHE A C 1
ATOM 667 O O . PHE A 1 81 ? -7.075 0.190 -1.031 1.00 96.88 81 PHE A O 1
ATOM 674 N N . TRP A 1 82 ? -5.301 0.708 0.243 1.00 97.88 82 TRP A N 1
ATOM 675 C CA . TRP A 1 82 ? -4.387 0.831 -0.893 1.00 97.88 82 TRP A CA 1
ATOM 676 C C . TRP A 1 82 ? -4.151 -0.498 -1.610 1.00 97.88 82 TRP A C 1
ATOM 678 O O . TRP A 1 82 ? -4.126 -0.515 -2.839 1.00 97.88 82 TRP A O 1
ATOM 688 N N . ILE A 1 83 ? -4.058 -1.613 -0.878 1.00 97.81 83 ILE A N 1
ATOM 689 C CA . ILE A 1 83 ? -3.982 -2.959 -1.471 1.00 97.81 83 ILE A CA 1
ATOM 690 C C . ILE A 1 83 ? -5.189 -3.219 -2.382 1.00 97.81 83 ILE A C 1
ATOM 692 O O . ILE A 1 83 ? -5.020 -3.653 -3.522 1.00 97.81 83 ILE A O 1
ATOM 696 N N . GLN A 1 84 ? -6.402 -2.914 -1.915 1.00 95.81 84 GLN A N 1
ATOM 697 C CA . GLN A 1 84 ? -7.624 -3.098 -2.701 1.00 95.81 84 GLN A CA 1
ATOM 698 C C . GLN A 1 84 ? -7.661 -2.184 -3.932 1.00 95.81 84 GLN A C 1
ATOM 700 O O . GLN A 1 84 ? -7.946 -2.657 -5.033 1.00 95.81 84 GLN A O 1
ATOM 705 N N . MET A 1 85 ? -7.302 -0.906 -3.773 1.00 95.94 85 MET A N 1
ATOM 706 C CA . MET A 1 85 ? -7.215 0.050 -4.882 1.00 95.94 85 MET A CA 1
ATOM 707 C C . MET A 1 85 ? -6.242 -0.425 -5.969 1.00 95.94 85 MET A C 1
ATOM 709 O O . MET A 1 85 ? -6.579 -0.399 -7.152 1.00 95.94 85 MET A O 1
ATOM 713 N N . VAL A 1 86 ? -5.061 -0.915 -5.582 1.00 97.50 86 VAL A N 1
ATOM 714 C CA . VAL A 1 86 ? -4.068 -1.454 -6.523 1.00 97.50 86 VAL A CA 1
ATOM 715 C C . VAL A 1 86 ? -4.581 -2.725 -7.196 1.00 97.50 86 VAL A C 1
ATOM 717 O O . VAL A 1 86 ? -4.525 -2.824 -8.421 1.00 97.50 86 VAL A O 1
ATOM 720 N N . HIS A 1 87 ? -5.136 -3.670 -6.433 1.00 96.62 87 HIS A N 1
ATOM 721 C CA . HIS A 1 87 ? -5.691 -4.910 -6.978 1.00 96.62 87 HIS A CA 1
ATOM 722 C C . HIS A 1 87 ? -6.795 -4.644 -8.010 1.00 96.62 87 HIS A C 1
ATOM 724 O O . HIS A 1 87 ? -6.806 -5.239 -9.091 1.00 96.62 87 HIS A O 1
ATOM 730 N N . GLN A 1 88 ? -7.705 -3.716 -7.710 1.00 93.88 88 GLN A N 1
ATOM 731 C CA . GLN A 1 88 ? -8.770 -3.328 -8.627 1.00 93.88 88 GLN A CA 1
ATOM 732 C C . GLN A 1 88 ? -8.209 -2.714 -9.916 1.00 93.88 88 GLN A C 1
ATOM 734 O O . GLN A 1 88 ? -8.697 -3.022 -11.004 1.00 93.88 88 GLN A O 1
ATOM 739 N N . SER A 1 89 ? -7.186 -1.864 -9.815 1.00 95.19 89 SER A N 1
ATOM 740 C CA . SER A 1 89 ? -6.526 -1.274 -10.982 1.00 95.19 89 SER A CA 1
ATOM 741 C C . SER A 1 89 ? -5.833 -2.328 -11.850 1.00 95.19 89 SER A C 1
ATOM 743 O O . SER A 1 89 ? -6.022 -2.316 -13.065 1.00 95.19 89 SER A O 1
ATOM 745 N N . ILE A 1 90 ? -5.124 -3.288 -11.242 1.00 95.75 90 ILE A N 1
ATOM 746 C CA . ILE A 1 90 ? -4.515 -4.430 -11.952 1.00 95.75 90 ILE A CA 1
ATOM 747 C C . ILE A 1 90 ? -5.594 -5.257 -12.667 1.00 95.75 90 ILE A C 1
ATOM 749 O O . ILE A 1 90 ? -5.427 -5.628 -13.828 1.00 95.75 90 ILE A O 1
ATOM 753 N N . SER A 1 91 ? -6.723 -5.508 -11.998 1.00 93.12 91 SER A N 1
ATOM 754 C CA . SER A 1 91 ? -7.825 -6.321 -12.531 1.00 93.12 91 SER A CA 1
ATOM 755 C C . SER A 1 91 ? -8.539 -5.661 -13.714 1.00 93.12 91 SER A C 1
ATOM 757 O O . SER A 1 91 ? -9.031 -6.353 -14.600 1.00 93.12 91 SER A O 1
ATOM 759 N N . LYS A 1 92 ? -8.602 -4.323 -13.746 1.00 92.69 92 LYS A N 1
ATOM 760 C CA . LYS A 1 92 ? -9.168 -3.565 -14.874 1.00 92.69 92 LYS A CA 1
ATOM 761 C C . LYS A 1 92 ? -8.267 -3.608 -16.101 1.00 92.69 92 LYS A C 1
ATOM 763 O O . LYS A 1 92 ? -8.764 -3.684 -17.222 1.00 92.69 92 LYS A O 1
ATOM 768 N N . ARG A 1 93 ? -6.954 -3.494 -15.894 1.00 88.44 93 ARG A N 1
ATOM 769 C CA . ARG A 1 93 ? -5.965 -3.510 -16.968 1.00 88.44 93 ARG A CA 1
ATOM 770 C C . ARG A 1 93 ? -4.607 -3.910 -16.411 1.00 88.44 93 ARG A C 1
ATOM 772 O O . ARG A 1 93 ? -4.034 -3.196 -15.591 1.00 88.44 93 ARG A O 1
ATOM 779 N N . GLN A 1 94 ? -4.061 -5.004 -16.929 1.00 88.44 94 GLN A N 1
ATOM 780 C CA . GLN A 1 94 ? -2.670 -5.358 -16.680 1.00 88.44 94 GLN A CA 1
ATOM 781 C C . GLN A 1 94 ? -1.782 -4.420 -17.505 1.00 88.44 94 GLN A C 1
ATOM 783 O O . GLN A 1 94 ? -1.870 -4.388 -18.733 1.00 88.44 94 GLN A O 1
ATOM 788 N N . VAL A 1 95 ? -0.993 -3.596 -16.817 1.00 93.06 95 VAL A N 1
ATOM 789 C CA . VAL A 1 95 ? -0.073 -2.622 -17.416 1.00 93.06 95 VAL A CA 1
ATOM 790 C C . VAL A 1 95 ? 1.308 -2.837 -16.818 1.00 93.06 95 VAL A C 1
ATOM 792 O O . VAL A 1 95 ? 1.440 -3.029 -15.607 1.00 93.06 95 VAL A O 1
ATOM 795 N N . GLU A 1 96 ? 2.316 -2.800 -17.682 1.00 90.69 96 GLU A N 1
ATOM 796 C CA . GLU A 1 96 ? 3.730 -2.924 -17.343 1.00 90.69 96 GLU A CA 1
ATOM 797 C C . GLU A 1 96 ? 4.545 -1.912 -18.163 1.00 90.69 96 GLU A C 1
ATOM 799 O O . GLU A 1 96 ? 4.155 -1.625 -19.301 1.00 90.69 96 GLU A O 1
ATOM 804 N N . PRO A 1 97 ? 5.665 -1.389 -17.632 1.00 93.94 97 PRO A N 1
ATOM 805 C CA . PRO A 1 97 ? 6.191 -1.596 -16.274 1.00 93.94 97 PRO A CA 1
ATOM 806 C C . PRO A 1 97 ? 5.388 -0.820 -15.204 1.00 93.94 97 PRO A C 1
ATOM 808 O O . PRO A 1 97 ? 4.345 -0.232 -15.506 1.00 93.94 97 PRO A O 1
ATOM 811 N N . TYR A 1 98 ? 5.841 -0.842 -13.944 1.00 95.19 98 TYR A N 1
ATOM 812 C CA . TYR A 1 98 ? 5.184 -0.157 -12.820 1.00 95.19 98 TYR A CA 1
ATOM 813 C C . TYR A 1 98 ? 4.909 1.331 -13.105 1.00 95.19 98 TYR A C 1
ATOM 815 O O . TYR A 1 98 ? 3.844 1.845 -12.763 1.00 95.19 98 TYR A O 1
ATOM 823 N N . GLU A 1 99 ? 5.829 2.012 -13.781 1.00 94.56 99 GLU A N 1
ATOM 824 C CA . GLU A 1 99 ? 5.720 3.426 -14.139 1.00 94.56 99 GLU A CA 1
ATOM 825 C C . GLU A 1 99 ? 4.498 3.670 -15.035 1.00 94.56 99 GLU A C 1
ATOM 827 O O . GLU A 1 99 ? 3.659 4.516 -14.723 1.00 94.56 99 GLU A O 1
ATOM 832 N N . ALA A 1 100 ? 4.323 2.853 -16.079 1.00 96.06 100 ALA A N 1
ATOM 833 C CA . ALA A 1 100 ? 3.169 2.932 -16.973 1.00 96.06 100 ALA A CA 1
ATOM 834 C C . ALA A 1 100 ? 1.858 2.574 -16.250 1.00 96.06 100 ALA A C 1
ATOM 836 O O . ALA A 1 100 ? 0.809 3.176 -16.504 1.00 96.06 100 ALA A O 1
ATOM 837 N N . PHE A 1 101 ? 1.902 1.615 -15.316 1.00 96.75 101 PHE A N 1
ATOM 838 C CA . PHE A 1 101 ? 0.759 1.307 -14.455 1.00 96.75 101 PHE A CA 1
ATOM 839 C C . PHE A 1 101 ? 0.355 2.525 -13.618 1.00 96.75 101 PHE A C 1
ATOM 841 O O . PHE A 1 101 ? -0.834 2.838 -13.519 1.00 96.75 101 PHE A O 1
ATOM 848 N N . LEU A 1 102 ? 1.325 3.236 -13.048 1.00 95.19 102 LEU A N 1
ATOM 849 C CA . LEU A 1 102 ? 1.076 4.400 -12.210 1.00 95.19 102 LEU A CA 1
ATOM 850 C C . LEU A 1 102 ? 0.546 5.596 -13.021 1.00 95.19 102 LEU A C 1
ATOM 852 O O . LEU A 1 102 ? -0.362 6.290 -12.557 1.00 95.19 102 LEU A O 1
ATOM 856 N N . GLU A 1 103 ? 1.044 5.806 -14.242 1.00 95.31 103 GLU A N 1
ATOM 857 C CA . GLU A 1 103 ? 0.540 6.817 -15.186 1.00 95.31 103 GLU A CA 1
ATOM 858 C C . GLU A 1 103 ? -0.916 6.560 -15.593 1.00 95.31 103 GLU A C 1
ATOM 860 O O . GLU A 1 103 ? -1.730 7.484 -15.629 1.00 95.31 103 GLU A O 1
ATOM 865 N N . CYS A 1 104 ? -1.281 5.295 -15.823 1.00 95.56 104 CYS A N 1
ATOM 866 C CA . CYS A 1 104 ? -2.657 4.909 -16.144 1.00 95.56 104 CYS A CA 1
ATOM 867 C C . CYS A 1 104 ? -3.623 5.047 -14.954 1.00 95.56 104 CYS A C 1
ATOM 869 O O . CYS A 1 104 ? -4.840 5.023 -15.144 1.00 95.56 104 CYS A O 1
ATOM 871 N N . ASN A 1 105 ? -3.106 5.164 -13.728 1.00 95.56 105 ASN A N 1
ATOM 872 C CA . ASN A 1 105 ? -3.889 5.159 -12.494 1.00 95.56 105 ASN A CA 1
ATOM 873 C C . ASN A 1 105 ? -3.540 6.364 -11.595 1.00 95.56 105 ASN A C 1
ATOM 875 O O . ASN A 1 105 ? -3.067 6.179 -10.471 1.00 95.56 105 ASN A O 1
ATOM 879 N N . PRO A 1 106 ? -3.823 7.611 -12.022 1.00 94.88 106 PRO A N 1
ATOM 880 C CA . PRO A 1 106 ? -3.403 8.824 -11.307 1.00 94.88 106 PRO A CA 1
ATOM 881 C C . PRO A 1 106 ? -3.974 8.944 -9.885 1.00 94.88 106 PRO A C 1
ATOM 883 O O . PRO A 1 106 ? -3.370 9.574 -9.019 1.00 94.88 106 PRO A O 1
ATOM 886 N N . ALA A 1 107 ? -5.112 8.304 -9.598 1.00 94.25 107 ALA A N 1
ATOM 887 C CA . ALA A 1 107 ? -5.667 8.232 -8.244 1.00 94.25 107 ALA A CA 1
ATOM 888 C C . ALA A 1 107 ? -4.752 7.475 -7.259 1.00 94.25 107 ALA A C 1
ATOM 890 O O . ALA A 1 107 ? -4.743 7.787 -6.075 1.00 94.25 107 ALA A O 1
ATOM 891 N N . LEU A 1 108 ? -3.937 6.524 -7.734 1.00 96.38 108 LEU A N 1
ATOM 892 C CA . LEU A 1 108 ? -2.970 5.816 -6.891 1.00 96.38 108 LEU A CA 1
ATOM 893 C C . LEU A 1 108 ? -1.775 6.691 -6.504 1.00 96.38 108 LEU A C 1
ATOM 895 O O . LEU A 1 108 ? -1.098 6.386 -5.531 1.00 96.38 108 LEU A O 1
ATOM 899 N N . GLN A 1 109 ? -1.512 7.785 -7.222 1.00 95.06 109 GLN A N 1
ATOM 900 C CA . GLN A 1 109 ? -0.382 8.675 -6.935 1.00 95.06 109 GLN A CA 1
ATOM 901 C C . GLN A 1 109 ? -0.669 9.655 -5.794 1.00 95.06 109 GLN A C 1
ATOM 903 O O . GLN A 1 109 ? 0.252 10.086 -5.098 1.00 95.06 109 GLN A O 1
ATOM 908 N N . ARG A 1 110 ? -1.942 10.011 -5.590 1.00 95.44 110 ARG A N 1
ATOM 909 C CA . ARG A 1 110 ? -2.368 10.997 -4.594 1.00 95.44 110 ARG A CA 1
ATOM 910 C C . ARG A 1 110 ? -2.711 10.297 -3.289 1.00 95.44 110 ARG A C 1
ATOM 912 O O . ARG A 1 110 ? -3.766 9.680 -3.182 1.00 95.44 110 ARG A O 1
ATOM 919 N N . LYS A 1 111 ? -1.871 10.439 -2.262 1.00 95.19 111 LYS A N 1
ATOM 920 C CA . LYS A 1 111 ? -2.173 9.896 -0.923 1.00 95.19 111 LYS A CA 1
ATOM 921 C C . LYS A 1 111 ? -3.503 10.431 -0.369 1.00 95.19 111 LYS A C 1
ATOM 923 O O . LYS A 1 111 ? -4.141 9.770 0.440 1.00 95.19 111 LYS A O 1
ATOM 928 N N . GLU A 1 112 ? -3.932 11.608 -0.822 1.00 96.56 112 GLU A N 1
ATOM 929 C CA . GLU A 1 112 ? -5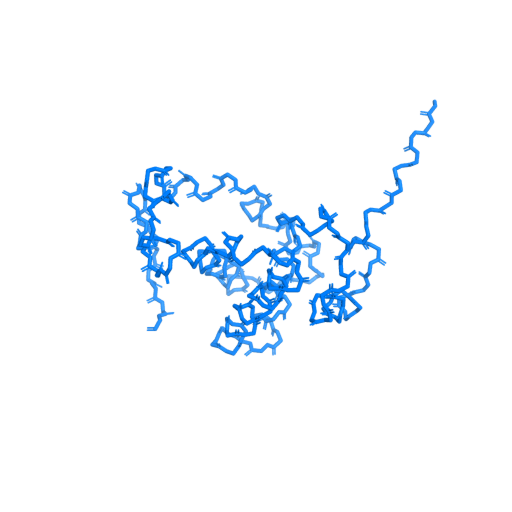.175 12.271 -0.435 1.00 96.56 112 GLU A CA 1
ATOM 930 C C . GLU A 1 112 ? -6.427 11.571 -0.975 1.00 96.56 112 GLU A C 1
ATOM 932 O O . GLU A 1 112 ? -7.508 11.801 -0.444 1.00 96.56 112 GLU A O 1
ATOM 937 N N . THR A 1 113 ? -6.308 10.691 -1.980 1.00 95.88 113 THR A N 1
ATOM 938 C CA . THR A 1 113 ? -7.455 9.949 -2.531 1.00 95.88 113 THR A CA 1
ATOM 939 C C . THR A 1 113 ? -8.182 9.130 -1.467 1.00 95.88 113 THR A C 1
ATOM 941 O O . THR A 1 113 ? -9.390 8.948 -1.574 1.00 95.88 113 THR A O 1
ATOM 944 N N . ILE A 1 114 ? -7.507 8.698 -0.398 1.00 96.50 114 ILE A N 1
ATOM 945 C CA . ILE A 1 114 ? -8.175 8.012 0.716 1.00 96.50 114 ILE A CA 1
ATOM 946 C C . ILE A 1 114 ? -9.265 8.870 1.384 1.00 96.50 114 ILE A C 1
ATOM 948 O O . ILE A 1 114 ? -10.275 8.325 1.822 1.00 96.50 114 ILE A O 1
ATOM 952 N N . TYR A 1 115 ? -9.118 10.200 1.399 1.00 96.88 115 TYR A N 1
ATOM 953 C CA . TYR A 1 115 ? -10.092 11.123 1.998 1.00 96.88 115 TYR A CA 1
ATOM 954 C C . TYR A 1 115 ? -11.343 11.336 1.140 1.00 96.88 115 TYR A C 1
ATOM 956 O O . TYR A 1 115 ? -12.299 11.962 1.582 1.00 96.88 115 TYR A O 1
ATOM 964 N N . GLU A 1 116 ? -11.371 10.793 -0.077 1.00 95.69 116 GLU A N 1
ATOM 965 C CA . GLU A 1 116 ? -12.601 10.693 -0.869 1.00 95.69 116 GLU A CA 1
ATOM 966 C C . GLU A 1 116 ? -13.510 9.555 -0.360 1.00 95.69 116 GLU A C 1
ATOM 968 O O . GLU A 1 116 ? -14.684 9.492 -0.726 1.00 95.69 116 GLU A O 1
ATOM 973 N N . PHE A 1 117 ? -12.969 8.651 0.467 1.00 96.50 117 PHE A N 1
ATOM 974 C CA . PHE A 1 117 ? -13.644 7.458 0.987 1.00 96.50 117 PHE A CA 1
ATOM 975 C C . PHE A 1 117 ? -13.791 7.485 2.509 1.00 96.50 117 PHE A C 1
ATOM 977 O O . PHE A 1 117 ? -14.830 7.074 3.022 1.00 96.50 117 PHE A O 1
ATOM 984 N N . TYR A 1 118 ? -12.774 7.976 3.216 1.00 97.44 118 TYR A N 1
ATOM 985 C CA . TYR A 1 118 ? -12.719 7.986 4.673 1.00 97.44 118 TYR A CA 1
ATOM 986 C C . TYR A 1 118 ? -12.670 9.397 5.251 1.00 97.44 118 TYR A C 1
ATOM 988 O O . TYR A 1 118 ? -11.883 10.232 4.799 1.00 97.44 118 TYR A O 1
ATOM 996 N N . SER A 1 119 ? -13.426 9.632 6.320 1.00 97.62 119 SER A N 1
ATOM 997 C CA . SER A 1 119 ? -13.258 10.824 7.145 1.00 97.62 119 SER A CA 1
ATOM 998 C C . SER A 1 119 ? -11.921 10.787 7.905 1.00 97.62 119 SER A C 1
ATOM 1000 O O . SER A 1 119 ? -11.451 9.715 8.318 1.00 97.62 119 SER A O 1
ATOM 1002 N N . PRO A 1 120 ? -11.275 11.948 8.130 1.00 97.38 120 PRO A N 1
ATOM 1003 C CA . PRO A 1 120 ? -10.110 12.033 9.006 1.00 97.38 120 PRO A CA 1
ATOM 1004 C C . PRO A 1 120 ? -10.390 11.518 10.422 1.00 97.38 120 PRO A C 1
ATOM 1006 O O . PRO A 1 120 ? -9.490 10.980 11.062 1.00 97.38 120 PRO A O 1
ATOM 1009 N N . GLU A 1 121 ? -11.614 11.688 10.918 1.00 97.81 121 GLU A N 1
ATOM 1010 C CA . GLU A 1 121 ? -12.057 11.245 12.239 1.00 97.81 121 GLU A CA 1
ATOM 1011 C C . GLU A 1 121 ? -12.021 9.718 12.340 1.00 97.81 121 GLU A C 1
ATOM 1013 O O . GLU A 1 121 ? -11.436 9.182 13.284 1.00 97.81 121 GLU A O 1
ATOM 1018 N N . LEU A 1 122 ? -12.556 9.015 11.336 1.00 97.19 122 LEU A N 1
ATOM 1019 C CA . LEU A 1 122 ? -12.541 7.556 11.301 1.00 97.19 122 LEU A CA 1
ATOM 1020 C C . LEU A 1 122 ? -11.111 7.006 11.219 1.00 97.19 122 LEU A C 1
ATOM 1022 O O . LEU A 1 122 ? -10.755 6.109 11.986 1.00 97.19 122 LEU A O 1
ATOM 1026 N N . LEU A 1 123 ? -10.261 7.571 10.351 1.00 97.25 123 LEU A N 1
ATOM 1027 C CA . LEU A 1 123 ? -8.860 7.139 10.219 1.00 97.25 123 LEU A CA 1
ATOM 1028 C C . LEU A 1 123 ? -8.003 7.444 11.456 1.00 97.25 123 LEU A C 1
ATOM 1030 O O . LEU A 1 123 ? -6.962 6.825 11.647 1.00 97.25 123 LEU A O 1
ATOM 1034 N N . LYS A 1 124 ? -8.403 8.387 12.313 1.00 96.69 124 LYS A N 1
ATOM 1035 C CA . LYS A 1 124 ? -7.699 8.651 13.579 1.00 96.69 124 LYS A CA 1
ATOM 1036 C C . LYS A 1 124 ? -8.062 7.660 14.684 1.00 96.69 124 LYS A C 1
ATOM 1038 O O . LYS A 1 124 ? -7.389 7.658 15.711 1.00 96.69 124 LYS A O 1
ATOM 1043 N N . SER A 1 125 ? -9.095 6.838 14.503 1.00 96.88 125 SER A N 1
ATOM 1044 C CA . SER A 1 125 ? -9.522 5.877 15.520 1.00 96.88 125 S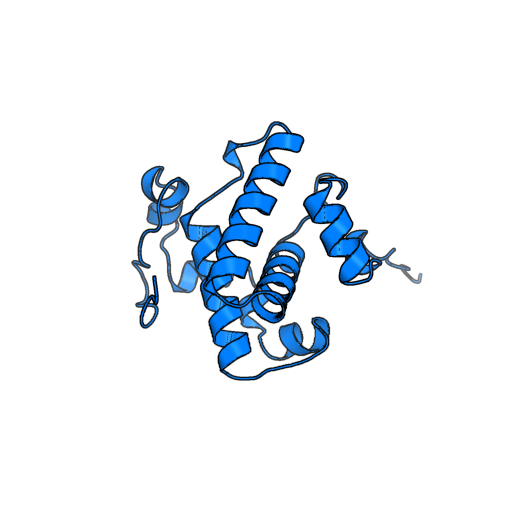ER A CA 1
ATOM 1045 C C . SER A 1 125 ? -8.529 4.719 15.689 1.00 96.88 125 SER A C 1
ATOM 1047 O O . SER A 1 125 ? -7.969 4.195 14.723 1.00 96.88 125 SER A O 1
ATOM 1049 N N . GLU A 1 126 ? -8.361 4.258 16.932 1.00 95.56 126 GLU A N 1
ATOM 1050 C CA . GLU A 1 126 ? -7.567 3.057 17.239 1.00 95.56 126 GLU A CA 1
ATOM 1051 C C . GLU A 1 126 ? -8.145 1.795 16.585 1.00 95.56 126 GLU A C 1
ATOM 1053 O O . GLU A 1 126 ? -7.418 0.868 16.214 1.00 95.56 126 GLU A O 1
ATOM 1058 N N . GLU A 1 127 ? -9.461 1.771 16.380 1.00 96.50 127 GLU A N 1
ATOM 1059 C CA . GLU A 1 127 ? -10.120 0.675 15.687 1.00 96.50 127 GLU A CA 1
ATOM 1060 C C . GLU A 1 127 ? -9.692 0.607 14.214 1.00 96.50 127 GLU A C 1
ATOM 1062 O O . GLU A 1 127 ? -9.252 -0.449 13.764 1.00 96.50 127 GLU A O 1
ATOM 1067 N N . ALA A 1 128 ? -9.711 1.725 13.479 1.00 96.56 128 ALA A N 1
ATOM 1068 C CA . ALA A 1 128 ? -9.243 1.759 12.090 1.00 96.56 128 ALA A CA 1
ATOM 1069 C C . ALA A 1 128 ? -7.736 1.468 11.968 1.00 96.56 128 ALA A C 1
ATOM 1071 O O . ALA A 1 128 ? -7.275 0.911 10.960 1.00 96.56 128 ALA A O 1
ATOM 1072 N N . ARG A 1 129 ? -6.952 1.827 12.991 1.00 96.00 129 ARG A N 1
ATOM 1073 C CA . ARG A 1 129 ? -5.515 1.533 13.045 1.00 96.00 129 ARG A CA 1
ATOM 1074 C C . ARG A 1 129 ? -5.227 0.039 13.147 1.00 96.00 129 ARG A C 1
ATOM 1076 O O . ARG A 1 129 ? -4.273 -0.426 12.526 1.00 96.00 129 ARG A O 1
ATOM 1083 N N . THR A 1 130 ? -6.042 -0.704 13.893 1.00 95.19 130 THR A N 1
ATOM 1084 C CA . THR A 1 130 ? -5.790 -2.118 14.230 1.00 95.19 130 THR A CA 1
ATOM 1085 C C . THR A 1 130 ? -6.645 -3.112 13.444 1.00 95.19 130 THR A C 1
ATOM 1087 O O . THR A 1 130 ? -6.270 -4.276 13.319 1.00 95.19 130 THR A O 1
ATOM 1090 N N . LYS A 1 131 ? -7.773 -2.674 12.880 1.00 95.12 131 LYS A N 1
ATOM 1091 C CA . LYS A 1 131 ? -8.719 -3.502 12.122 1.00 95.12 131 LYS A CA 1
ATOM 1092 C C . LYS A 1 131 ? -9.069 -2.845 10.795 1.00 95.12 131 LYS A C 1
ATOM 1094 O O . LYS A 1 131 ? -8.849 -1.654 10.596 1.00 95.12 131 LYS A O 1
ATOM 1099 N N . TRP A 1 132 ? -9.608 -3.639 9.873 1.00 95.56 132 TRP A N 1
ATOM 1100 C CA . TRP A 1 132 ? -10.257 -3.109 8.678 1.00 95.56 132 TRP A CA 1
ATOM 1101 C C . TRP A 1 132 ? -11.605 -2.505 9.052 1.00 95.56 132 TRP A C 1
ATOM 1103 O O . TRP A 1 132 ? -12.474 -3.220 9.553 1.00 95.56 132 TRP A O 1
ATOM 1113 N N . ILE A 1 133 ? -11.794 -1.225 8.747 1.00 95.69 133 ILE A N 1
ATOM 1114 C CA . ILE A 1 133 ? -13.090 -0.557 8.840 1.00 95.69 133 ILE A CA 1
ATOM 1115 C C . ILE A 1 133 ? -13.493 -0.081 7.450 1.00 95.69 133 ILE A C 1
ATOM 1117 O O . ILE A 1 133 ? -12.656 0.386 6.680 1.00 95.69 133 ILE A O 1
ATOM 1121 N N . LYS A 1 134 ? -14.771 -0.245 7.099 1.00 93.94 134 LYS A N 1
ATOM 1122 C CA . LYS A 1 134 ? -15.292 0.178 5.793 1.00 93.94 134 LYS A CA 1
ATOM 1123 C C . LYS A 1 134 ? -15.297 1.715 5.677 1.00 93.94 134 LYS A C 1
ATOM 1125 O O . LYS A 1 134 ? -15.449 2.378 6.700 1.00 93.94 134 LYS A O 1
ATOM 1130 N N . PRO A 1 135 ? -15.168 2.265 4.456 1.00 94.88 135 PRO A N 1
ATOM 1131 C CA . PRO A 1 135 ? -15.315 3.699 4.197 1.00 94.88 135 PRO A CA 1
ATOM 1132 C C . PRO A 1 135 ? -16.641 4.278 4.705 1.00 94.88 135 PRO A C 1
ATOM 1134 O O . PRO A 1 135 ? -17.676 3.623 4.573 1.00 94.88 135 PRO A O 1
ATOM 1137 N N . ASP A 1 136 ? -16.618 5.509 5.214 1.00 95.56 136 ASP A N 1
ATOM 1138 C CA . ASP A 1 136 ? -17.780 6.226 5.760 1.00 95.56 136 ASP A CA 1
ATOM 1139 C C . ASP A 1 136 ? -18.266 7.405 4.896 1.00 95.56 136 ASP A C 1
ATOM 1141 O O . ASP A 1 136 ? -19.41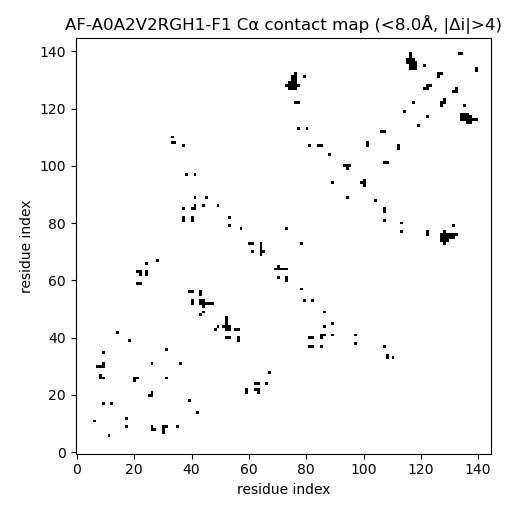9 7.810 5.029 1.00 95.56 136 ASP A O 1
ATOM 1145 N N . LEU A 1 137 ? -17.446 7.935 3.980 1.00 95.25 137 LEU A N 1
ATOM 1146 C CA . LEU A 1 137 ? -17.837 9.049 3.096 1.00 95.25 137 LEU A CA 1
ATOM 1147 C C . LEU A 1 137 ? -18.379 8.584 1.745 1.00 95.25 137 LEU A C 1
ATOM 1149 O O . LEU A 1 137 ? -19.309 9.173 1.192 1.00 95.25 137 LEU A O 1
ATOM 1153 N N . ARG A 1 138 ? -17.789 7.527 1.188 1.00 91.00 138 ARG A N 1
ATOM 1154 C CA . ARG A 1 138 ? -18.195 6.969 -0.100 1.00 91.00 138 ARG A CA 1
ATOM 1155 C C . ARG A 1 138 ? -18.060 5.463 -0.070 1.00 91.00 138 ARG A C 1
ATOM 1157 O O . ARG A 1 138 ? -16.991 4.940 0.227 1.00 91.00 138 ARG A O 1
ATOM 1164 N N . ASN A 1 139 ? -19.125 4.769 -0.464 1.00 77.75 139 ASN A N 1
ATOM 1165 C CA . ASN A 1 139 ? -19.081 3.321 -0.606 1.00 77.75 139 ASN A CA 1
ATOM 1166 C C . ASN A 1 139 ? -17.974 2.913 -1.583 1.00 77.75 139 ASN A C 1
ATOM 1168 O O . ASN A 1 139 ? -17.947 3.337 -2.741 1.00 77.75 139 ASN A O 1
ATOM 1172 N N . TYR A 1 140 ? -17.090 2.045 -1.105 1.00 68.06 140 TYR A N 1
ATOM 1173 C CA . TYR A 1 140 ? -16.156 1.306 -1.936 1.00 68.06 140 TYR A CA 1
ATOM 1174 C C . TYR A 1 140 ? -16.770 -0.066 -2.252 1.00 68.06 140 TYR A C 1
ATOM 1176 O O . TYR A 1 140 ? -17.269 -0.752 -1.356 1.00 68.06 140 TYR A O 1
ATOM 1184 N N . PHE A 1 141 ? -16.828 -0.429 -3.538 1.00 62.16 141 PHE A N 1
ATOM 1185 C CA . PHE A 1 141 ? -17.555 -1.612 -4.011 1.00 62.16 141 PHE A CA 1
ATOM 1186 C C . PHE A 1 141 ? -16.876 -2.927 -3.597 1.00 62.16 141 PHE A C 1
ATOM 1188 O O . PHE A 1 141 ? -15.674 -3.086 -3.776 1.00 62.16 141 PHE A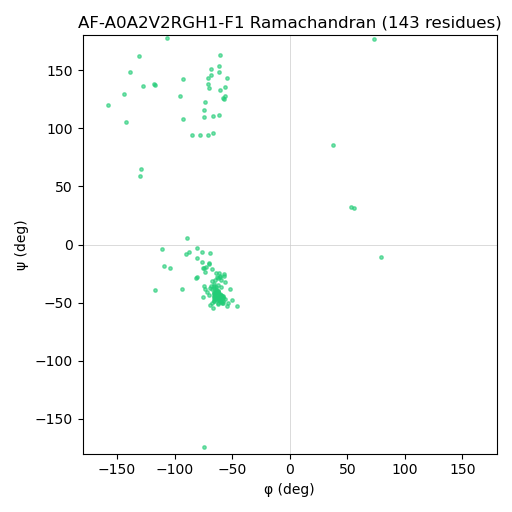 O 1
ATOM 1195 N N . SER A 1 142 ? -17.705 -3.859 -3.103 1.00 50.44 142 SER A N 1
ATOM 1196 C CA . SER A 1 142 ? -17.478 -5.305 -2.904 1.00 50.44 142 SER A CA 1
ATOM 1197 C C . SER A 1 142 ? -16.075 -5.701 -2.435 1.00 50.44 142 SER A C 1
ATOM 1199 O O . SER A 1 142 ? -15.212 -6.101 -3.211 1.00 50.44 142 SER A O 1
ATOM 1201 N N . VAL A 1 143 ? -15.894 -5.651 -1.118 1.00 43.69 143 VAL A N 1
ATOM 1202 C CA . VAL A 1 143 ? -14.772 -6.279 -0.422 1.00 43.69 143 VAL A CA 1
ATOM 1203 C C . VAL A 1 143 ? -14.835 -7.793 -0.663 1.00 43.69 143 VAL A C 1
ATOM 1205 O O . VAL A 1 143 ? -15.752 -8.452 -0.175 1.00 43.69 143 VAL A O 1
ATOM 1208 N N . ILE A 1 144 ? -13.877 -8.333 -1.419 1.00 44.97 144 ILE A N 1
ATOM 1209 C CA . ILE A 1 144 ? -13.530 -9.757 -1.378 1.00 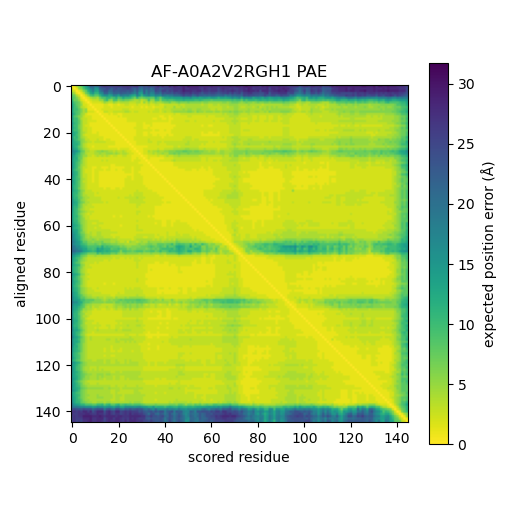44.97 144 ILE A CA 1
ATOM 1210 C C . ILE A 1 144 ? -12.532 -9.891 -0.223 1.00 44.97 144 ILE A C 1
ATOM 1212 O O . ILE A 1 144 ? -11.350 -9.602 -0.396 1.00 44.97 144 ILE A O 1
ATOM 1216 N N . LEU A 1 145 ? -13.018 -10.233 0.969 1.00 42.31 145 LEU A N 1
ATOM 1217 C CA . LEU A 1 145 ? -12.202 -10.743 2.075 1.00 42.31 145 LEU A CA 1
ATOM 1218 C C . LEU A 1 145 ? -12.677 -12.156 2.393 1.00 42.31 145 LEU A C 1
ATOM 1220 O O . LEU A 1 145 ? -13.914 -12.336 2.462 1.00 42.31 145 LEU A O 1
#